Protein 3K8R (pdb70)

Solvent-accessible surface area: 8930 Å² total

Organism: Rhodospirillum rubrum (strain ATCC 11170 / ATH 1.1.1 / DSM 467 / LMG 4362 / NCIMB 8255 / S1) (NCBI:txid269796)

Sequence (164 aa):
EPRAAKARYDRSSARVIVDLENGCTFAFPPRLAQGLEGASDDQLCAVEILGQGYGLHWETLDVDLSLPGLAGIFGTKAWAKRANEPRAAKARYDRSSARVIVDLENGCTFAFPPRLAQGLEGASDDQLCAVEILGQGYGLHWETLDVDLSLPGLAGIFGTKAWA

Foldseek 3Di:
DWFFPDWFQDPVVCWIWTQTPVGDIDIDNLCLAPQCVPPDSVQRGQWDADDVGQWIDRPVSGDIDGNVCVCVHRDDPVVVVPD/DDWFFPDWFQDPVVQWIWTQTPVRDIDIDNQVVAPQCPPPDNVQRGQWDADDVRQWIDRVVSGDIDGNVCVCVNRDDPVVD

Structure (mmCIF, N/CA/C/O backbone):
data_3K8R
#
_entry.id   3K8R
#
_cell.length_a   111.970
_cell.length_b   111.970
_cell.length_c   45.514
_cell.angle_alpha   90.000
_cell.angle_beta   90.000
_cell.angle_gamma   90.000
#
_symmetry.space_group_name_H-M   'I 4'
#
loop_
_entity.id
_entity.type
_entity.pdbx_description
1 polymer 'Uncharacterized protein'
2 non-polymer 1,2-ETHANEDIOL
3 water water
#
loop_
_atom_site.group_PDB
_atom_site.id
_atom_site.type_symbol
_atom_site.label_atom_id
_atom_site.label_alt_id
_atom_site.label_comp_id
_atom_site.label_asym_id
_atom_site.label_entity_id
_atom_site.label_seq_id
_atom_site.pdbx_PDB_ins_code
_atom_site.Cartn_x
_atom_site.Cartn_y
_atom_site.Cartn_z
_atom_site.occupancy
_atom_site.B_iso_or_equiv
_atom_site.auth_seq_id
_atom_site.auth_comp_id
_atom_site.auth_asym_id
_atom_site.auth_atom_id
_atom_site.pdbx_PDB_model_num
ATOM 1 N N . GLU A 1 24 ? -42.386 -42.965 -29.765 1.00 46.03 23 GLU A N 1
ATOM 2 C CA . GLU A 1 24 ? -40.948 -43.262 -29.499 1.00 46.45 23 GLU A CA 1
ATOM 3 C C . GLU A 1 24 ? -40.079 -42.013 -29.770 1.00 45.50 23 GLU A C 1
ATOM 4 O O . GLU A 1 24 ? -40.489 -41.157 -30.554 1.00 45.46 23 GLU A O 1
ATOM 10 N N . PRO A 1 25 ? -38.906 -41.880 -29.091 1.00 44.49 24 PRO A N 1
ATOM 11 C CA . PRO A 1 25 ? -37.957 -40.787 -29.367 1.00 43.45 24 PRO A CA 1
ATOM 12 C C . PRO A 1 25 ? -36.817 -41.267 -30.276 1.00 42.77 24 PRO A C 1
ATOM 13 O O . PRO A 1 25 ? -36.423 -42.436 -30.214 1.00 42.92 24 PRO A O 1
ATOM 17 N N . ARG A 1 26 ? -36.269 -40.367 -31.086 1.00 41.29 25 ARG A N 1
ATOM 18 C CA . ARG A 1 26 ? -35.252 -40.746 -32.055 1.00 40.08 25 ARG A CA 1
ATOM 19 C C . ARG A 1 26 ? -34.202 -39.633 -32.193 1.00 38.70 25 ARG A C 1
ATOM 20 O O . ARG A 1 26 ? -34.547 -38.455 -32.284 1.00 39.37 25 ARG A O 1
ATOM 28 N N . ALA A 1 27 ? -32.923 -40.007 -32.204 1.00 36.54 26 ALA A N 1
ATOM 29 C CA . ALA A 1 27 ? -31.832 -39.026 -32.298 1.00 34.99 26 ALA A CA 1
ATOM 30 C C . ALA A 1 27 ? -31.754 -38.331 -33.653 1.00 33.82 26 ALA A C 1
ATOM 31 O O . ALA A 1 27 ? -31.555 -38.990 -34.666 1.00 34.11 26 ALA A O 1
ATOM 33 N N . ALA A 1 28 ? -31.900 -37.006 -33.655 1.00 32.05 27 ALA A N 1
ATOM 34 C CA . ALA A 1 28 ? -31.769 -36.197 -34.870 1.00 30.71 27 ALA A CA 1
ATOM 35 C C . ALA A 1 28 ? -30.320 -35.682 -35.010 1.00 30.76 27 ALA A C 1
ATOM 36 O O . ALA A 1 28 ? -29.775 -35.615 -36.102 1.00 30.18 27 ALA A O 1
ATOM 38 N N . LYS A 1 29 ? -29.702 -35.322 -33.891 1.00 31.59 28 LYS A N 1
ATOM 39 C CA . LYS A 1 29 ? -28.323 -34.858 -33.862 1.00 30.58 28 LYS A CA 1
ATOM 40 C C . LYS A 1 29 ? -27.675 -35.336 -32.579 1.00 30.52 28 LYS A C 1
ATOM 41 O O . LYS A 1 29 ? -28.354 -35.488 -31.566 1.00 31.67 28 LYS A O 1
ATOM 47 N N . ALA A 1 30 ? -26.360 -35.551 -32.619 1.00 31.25 29 ALA A N 1
ATOM 48 C CA . ALA A 1 30 ? -25.576 -35.992 -31.451 1.00 29.68 29 ALA A CA 1
ATOM 49 C C . ALA A 1 30 ? -24.176 -35.372 -31.456 1.00 29.30 29 ALA A C 1
ATOM 50 O O . ALA A 1 30 ? -23.517 -35.328 -32.487 1.00 28.15 29 ALA A O 1
ATOM 52 N N . ARG A 1 31 ? -23.710 -34.901 -30.306 1.00 29.86 30 ARG A N 1
ATOM 53 C CA . ARG A 1 31 ? -22.370 -34.317 -30.230 1.00 29.32 30 ARG A CA 1
ATOM 54 C C . ARG A 1 31 ? -21.770 -34.411 -28.836 1.00 29.91 30 ARG A C 1
ATOM 55 O O . ARG A 1 31 ? -22.491 -34.526 -27.841 1.00 30.34 30 ARG A O 1
ATOM 63 N N . TYR A 1 32 ? -20.448 -34.371 -28.765 1.00 29.68 31 TYR A N 1
ATOM 64 C CA . TYR A 1 32 ? -19.794 -34.359 -27.478 1.00 30.10 31 TYR A CA 1
ATOM 65 C C . TYR A 1 32 ? -19.503 -32.902 -27.134 1.00 30.81 31 TYR A C 1
ATOM 66 O O . TYR A 1 32 ? -18.988 -32.145 -27.954 1.00 31.30 31 TYR A O 1
ATOM 75 N N . ASP A 1 33 ? -19.882 -32.506 -25.931 1.00 30.11 32 ASP A N 1
ATOM 76 C CA . ASP A 1 33 ? -19.644 -31.171 -25.452 1.00 30.17 32 ASP A CA 1
ATOM 77 C C . ASP A 1 33 ? -18.478 -31.320 -24.474 1.00 31.75 32 ASP A C 1
ATOM 78 O O . ASP A 1 33 ? -18.609 -31.952 -23.426 1.00 32.92 32 ASP A O 1
ATOM 83 N N . ARG A 1 34 ? -17.325 -30.772 -24.833 1.00 32.40 33 ARG A N 1
ATOM 84 C CA . ARG A 1 34 ? -16.151 -30.860 -23.977 1.00 32.51 33 ARG A CA 1
ATOM 85 C C . ARG A 1 34 ? -16.357 -30.113 -22.675 1.00 32.96 33 ARG A C 1
ATOM 86 O O . ARG A 1 34 ? -15.932 -30.584 -21.614 1.00 34.18 33 ARG A O 1
ATOM 94 N N . SER A 1 35 ? -17.003 -28.951 -22.763 1.00 32.75 34 SER A N 1
ATOM 95 C CA . SER A 1 35 ? -17.260 -28.117 -21.595 1.00 33.03 34 SER A CA 1
ATOM 96 C C . SER A 1 35 ? -17.913 -28.901 -20.458 1.00 32.54 34 SER A C 1
ATOM 97 O O . SER A 1 35 ? -17.398 -28.911 -19.340 1.00 32.41 34 SER A O 1
ATOM 100 N N . SER A 1 36 ? -19.030 -29.565 -20.754 1.00 31.36 35 SER A N 1
ATOM 101 C CA . SER A 1 36 ? -19.765 -30.330 -19.748 1.00 30.58 35 SER A CA 1
ATOM 102 C C . SER A 1 36 ? -19.448 -31.832 -19.753 1.00 30.74 35 SER A C 1
ATOM 103 O O . SER A 1 36 ? -20.067 -32.600 -19.010 1.00 30.53 35 SER A O 1
ATOM 106 N N . ALA A 1 37 ? -18.494 -32.251 -20.580 1.00 30.27 36 ALA A N 1
ATOM 107 C CA . ALA A 1 37 ? -18.114 -33.657 -20.672 1.00 30.05 36 ALA A CA 1
ATOM 108 C C . ALA A 1 37 ? -19.303 -34.569 -20.934 1.00 31.12 36 ALA A C 1
ATOM 109 O O . ALA A 1 37 ? -19.295 -35.715 -20.481 1.00 32.61 36 ALA A O 1
ATOM 111 N N . ARG A 1 38 ? -20.316 -34.075 -21.653 1.00 31.24 37 ARG A N 1
ATOM 112 C CA . ARG A 1 38 ? -21.507 -34.882 -21.971 1.00 31.34 37 ARG A CA 1
ATOM 113 C C . ARG A 1 38 ? -21.714 -35.022 -23.473 1.00 31.25 37 ARG A C 1
ATOM 114 O O . ARG A 1 38 ? -21.200 -34.232 -24.274 1.00 30.40 37 ARG A O 1
ATOM 122 N N . VAL A 1 39 ? -22.491 -36.031 -23.848 1.00 30.91 38 VAL A N 1
ATOM 123 C CA . VAL A 1 39 ? -22.896 -36.204 -25.232 1.00 29.71 38 VAL A CA 1
ATOM 124 C C . VAL A 1 39 ? -24.310 -35.641 -25.286 1.00 30.23 38 VAL A C 1
ATOM 125 O O . VAL A 1 39 ? -25.201 -36.193 -24.652 1.00 30.27 38 VAL A O 1
ATOM 129 N N . ILE A 1 40 ? -24.512 -34.522 -25.987 1.00 30.25 39 ILE A N 1
ATOM 130 C CA . ILE A 1 40 ? -25.850 -33.911 -26.104 1.00 29.32 39 ILE A CA 1
ATOM 131 C C . ILE A 1 40 ? -26.579 -34.457 -27.337 1.00 29.82 39 ILE A C 1
ATOM 132 O O . ILE A 1 40 ? -26.052 -34.383 -28.462 1.00 30.64 39 ILE A O 1
ATOM 137 N N . VAL A 1 41 ? -27.782 -34.998 -27.110 1.00 28.96 40 VAL A N 1
ATOM 138 C CA . VAL A 1 41 ? -28.599 -35.606 -28.159 1.00 29.03 40 VAL A CA 1
ATOM 139 C C . VAL A 1 41 ? -29.899 -34.836 -28.373 1.00 29.60 40 VAL A C 1
ATOM 140 O O . VAL A 1 41 ? -30.736 -34.750 -27.47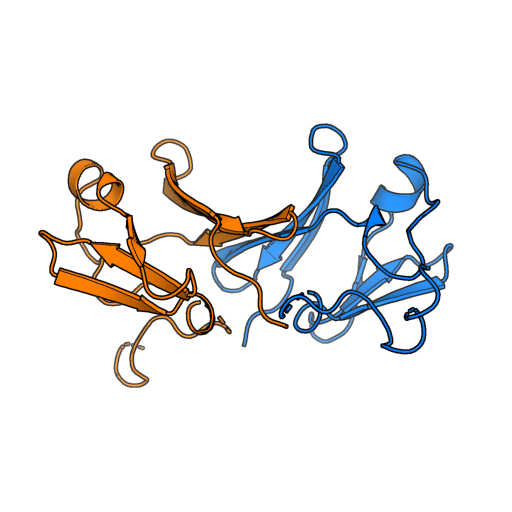1 1.00 28.36 40 VAL A O 1
ATOM 144 N N . ASP A 1 42 ? -30.059 -34.291 -29.575 1.00 29.59 41 ASP A N 1
ATOM 145 C CA . ASP A 1 42 ? -31.262 -33.556 -29.940 1.00 30.18 41 ASP A CA 1
ATOM 146 C C . ASP A 1 42 ? -32.271 -34.539 -30.510 1.00 30.03 41 ASP A C 1
ATOM 147 O O . ASP A 1 42 ? -32.097 -35.055 -31.618 1.00 28.73 41 ASP A O 1
ATOM 152 N N . LEU A 1 43 ? -33.320 -34.808 -29.745 1.00 30.52 42 LEU A N 1
ATOM 153 C CA . LEU A 1 43 ? -34.350 -35.739 -30.183 1.00 31.02 42 LEU A CA 1
ATOM 154 C C . LEU A 1 43 ? -35.234 -35.101 -31.247 1.00 31.51 42 LEU A C 1
ATOM 155 O O . LEU A 1 43 ? -35.523 -33.899 -31.214 1.00 31.47 42 LEU A O 1
ATOM 160 N N . GLU A 1 44 ? -35.679 -35.946 -32.169 1.00 32.26 43 GLU A N 1
ATOM 161 C CA . GLU A 1 44 ? -36.466 -35.534 -33.324 1.00 32.15 43 GLU A CA 1
ATOM 162 C C . GLU A 1 44 ? -37.831 -34.977 -32.934 1.00 30.74 43 GLU A C 1
ATOM 163 O O . GLU A 1 44 ? -38.436 -34.226 -33.694 1.00 31.12 43 GLU A O 1
ATOM 169 N N . ASN A 1 45 ? -38.302 -35.339 -31.745 1.00 29.06 44 ASN A N 1
ATOM 170 C CA . ASN A 1 45 ? -39.559 -34.831 -31.213 1.00 28.11 44 ASN A CA 1
ATOM 171 C C . ASN A 1 45 ? -39.411 -33.478 -30.492 1.00 28.17 44 ASN A C 1
ATOM 172 O O . ASN A 1 45 ? -40.334 -33.046 -29.804 1.00 28.75 44 ASN A O 1
ATOM 177 N N . GLY A 1 46 ? -38.252 -32.831 -30.617 1.00 27.77 45 GLY A N 1
ATOM 178 C CA . GLY A 1 46 ? -38.014 -31.540 -29.977 1.00 27.48 45 GLY A CA 1
ATOM 179 C C . GLY A 1 46 ? -37.312 -31.569 -28.621 1.00 28.17 45 GLY A C 1
ATOM 180 O O . GLY A 1 46 ? -36.826 -30.537 -28.168 1.00 28.69 45 GLY A O 1
ATOM 181 N N . CYS A 1 47 ? -37.249 -32.722 -27.955 1.00 27.85 46 CYS A N 1
ATOM 182 C CA . CYS A 1 47 ? -36.597 -32.799 -26.636 1.00 27.51 46 CYS A CA 1
ATOM 183 C C . CYS A 1 47 ? -35.092 -32.971 -26.760 1.00 28.81 46 CYS A C 1
ATOM 184 O O . CYS A 1 47 ? -34.572 -33.086 -27.883 1.00 29.90 46 CYS A O 1
ATOM 187 N N . THR A 1 48 ? -34.408 -32.978 -25.605 1.00 27.78 47 THR A N 1
ATOM 188 C CA . THR A 1 48 ? -32.949 -33.117 -25.529 1.00 26.77 47 THR A CA 1
ATOM 189 C C . THR A 1 48 ? -32.542 -34.069 -24.414 1.00 28.11 47 THR A C 1
ATOM 190 O O . THR A 1 48 ? -33.063 -33.985 -23.296 1.00 29.19 47 THR A O 1
ATOM 194 N N . PHE A 1 49 ? -31.609 -34.967 -24.717 1.00 28.57 48 PHE A N 1
ATOM 195 C CA . PHE A 1 49 ? -31.088 -35.920 -23.735 1.00 29.06 48 PHE A CA 1
ATOM 196 C C . PHE A 1 49 ? -29.570 -35.803 -23.671 1.00 29.32 48 PHE A C 1
ATOM 197 O O . PHE A 1 49 ? -28.909 -35.782 -24.702 1.00 28.83 48 PHE A O 1
ATOM 205 N N . ALA A 1 50 ? -29.027 -35.701 -22.461 1.00 30.02 49 ALA A N 1
ATOM 206 C CA . ALA A 1 50 ? -27.577 -35.606 -22.275 1.00 30.47 49 ALA A CA 1
ATOM 207 C C . ALA A 1 50 ? -27.138 -36.706 -21.331 1.00 30.74 49 ALA A C 1
ATOM 208 O O . ALA A 1 50 ? -27.772 -36.905 -20.293 1.00 32.28 49 ALA A O 1
ATOM 210 N N . PHE A 1 51 ? -26.076 -37.425 -21.693 1.00 30.76 50 PHE A N 1
ATOM 211 C CA . PHE A 1 51 ? -25.513 -38.467 -20.826 1.00 30.82 50 PHE A CA 1
ATOM 212 C C . PHE A 1 51 ? -23.999 -38.358 -20.819 1.00 32.12 50 PHE A C 1
ATOM 213 O O . PHE A 1 51 ? -23.403 -37.996 -21.840 1.00 34.48 50 PHE A O 1
ATOM 221 N N . PRO A 1 52 ? -23.369 -38.611 -19.662 1.00 31.86 51 PRO A N 1
ATOM 222 C CA . PRO A 1 52 ? -21.910 -38.624 -19.615 1.00 31.98 51 PRO A CA 1
ATOM 223 C C . PRO A 1 52 ? -21.438 -39.942 -20.208 1.00 32.66 51 PRO A C 1
ATOM 224 O O . PRO A 1 52 ? -21.639 -40.983 -19.591 1.00 33.17 51 PRO A O 1
ATOM 228 N N . PRO A 1 53 ? -20.805 -39.898 -21.390 1.00 33.31 52 PRO A N 1
ATOM 229 C CA . PRO A 1 53 ? -20.412 -41.102 -22.120 1.00 33.65 52 PRO A CA 1
ATOM 230 C C . PRO A 1 53 ? -19.410 -42.034 -21.422 1.00 34.31 52 PRO A C 1
ATOM 231 O O . PRO A 1 53 ? -19.406 -43.232 -21.722 1.00 35.45 52 PRO A O 1
ATOM 235 N N . ARG A 1 54 ? -18.580 -41.525 -20.509 1.00 34.28 53 ARG A N 1
ATOM 236 C CA . ARG A 1 54 ? -17.615 -42.399 -19.809 1.00 33.64 53 ARG A CA 1
ATOM 237 C C . ARG A 1 54 ? -18.267 -43.352 -18.814 1.00 32.27 53 ARG A C 1
ATOM 238 O O . ARG A 1 54 ? -17.579 -44.183 -18.240 1.00 33.44 53 ARG A O 1
ATOM 246 N N . LEU A 1 55 ? -19.578 -43.224 -18.606 1.00 30.94 54 LEU A N 1
ATOM 247 C CA . LEU A 1 55 ? -20.336 -44.173 -17.792 1.00 30.83 54 LEU A CA 1
ATOM 248 C C . LEU A 1 55 ? -20.849 -45.328 -18.665 1.00 30.51 54 LEU A C 1
ATOM 249 O O . LEU A 1 55 ? -21.374 -46.310 -18.140 1.00 29.48 54 LEU A O 1
ATOM 254 N N . ALA A 1 56 ? -20.689 -45.201 -19.989 1.00 30.39 55 ALA A N 1
ATOM 255 C CA . ALA A 1 56 ? -21.182 -46.188 -20.956 1.00 29.54 55 ALA A CA 1
ATOM 256 C C . ALA A 1 56 ? -20.140 -47.228 -21.275 1.00 30.04 55 ALA A C 1
ATOM 257 O O . ALA A 1 56 ? -18.949 -46.929 -21.382 1.00 30.17 55 ALA A O 1
ATOM 259 N N . GLN A 1 57 ? -20.612 -48.457 -21.459 1.00 30.58 56 GLN A N 1
ATOM 260 C CA . GLN A 1 57 ? -19.743 -49.578 -21.759 1.00 30.26 56 GLN A CA 1
ATOM 261 C C . GLN A 1 57 ? -19.058 -49.424 -23.107 1.00 30.54 56 GLN A C 1
ATOM 262 O O . GLN A 1 57 ? -19.711 -49.335 -24.166 1.00 30.36 56 GLN A O 1
ATOM 268 N N . GLY A 1 58 ? -17.733 -49.422 -23.052 1.00 30.57 57 GLY A N 1
ATOM 269 C CA . GLY A 1 58 ? -16.906 -49.308 -24.244 1.00 30.54 57 GLY A CA 1
ATOM 270 C C . GLY A 1 58 ? -16.290 -47.941 -24.427 1.00 30.86 57 GLY A C 1
ATOM 271 O O . GLY A 1 58 ? -15.474 -47.777 -25.325 1.00 31.95 57 GLY A O 1
ATOM 272 N N . LEU A 1 59 ? -16.680 -46.967 -23.591 1.00 30.12 58 LEU A N 1
ATOM 273 C CA . LEU A 1 59 ? -16.162 -45.593 -23.678 1.00 29.34 58 LEU A CA 1
ATOM 274 C C . LEU A 1 59 ? -15.485 -45.104 -22.377 1.00 29.91 58 LEU A C 1
ATOM 275 O O . LEU A 1 59 ? -15.067 -43.951 -22.286 1.00 28.95 58 LEU A O 1
ATOM 280 N N . GLU A 1 60 ? -15.322 -45.981 -21.389 1.00 30.56 59 GLU A N 1
ATOM 281 C CA . GLU A 1 60 ? -14.734 -45.572 -20.103 1.00 30.52 59 GLU A CA 1
ATOM 282 C C . GLU A 1 60 ? -13.398 -44.859 -20.217 1.00 29.72 59 GLU A C 1
ATOM 283 O O . GLU A 1 60 ? -13.114 -43.980 -19.415 1.00 29.48 59 GLU A O 1
ATOM 289 N N . GLY A 1 61 ? -12.578 -45.250 -21.192 1.00 29.19 60 GLY A N 1
ATOM 290 C CA . GLY A 1 61 ? -11.245 -44.680 -21.349 1.00 28.61 60 GLY A CA 1
ATOM 291 C C . GLY A 1 61 ? -11.020 -43.818 -22.572 1.00 28.87 60 GLY A C 1
ATOM 292 O O . GLY A 1 61 ? -9.897 -43.409 -22.830 1.00 29.35 60 GLY A O 1
ATOM 293 N N . ALA A 1 62 ? -12.073 -43.515 -23.321 1.00 29.06 61 ALA A N 1
ATOM 294 C CA . ALA A 1 62 ? -11.931 -42.699 -24.531 1.00 28.19 61 ALA A CA 1
ATOM 295 C C . ALA A 1 62 ? -11.560 -41.258 -24.209 1.00 28.27 61 ALA A C 1
ATOM 296 O O . ALA A 1 62 ? -11.925 -40.744 -23.160 1.00 28.94 61 ALA A O 1
ATOM 298 N N . SER A 1 63 ? -10.834 -40.611 -25.116 1.00 27.76 62 SER A N 1
ATOM 299 C CA . SER A 1 63 ? -10.439 -39.224 -24.927 1.00 27.37 62 SER A CA 1
ATOM 300 C C . SER A 1 63 ? -11.513 -38.300 -25.473 1.00 27.49 62 SER A C 1
ATOM 301 O O . SER A 1 63 ? -12.361 -38.720 -26.244 1.00 27.65 62 SER A O 1
ATOM 304 N N . ASP A 1 64 ? -11.473 -37.034 -25.077 1.00 28.70 63 ASP A N 1
ATOM 305 C CA . ASP A 1 64 ? -12.414 -36.049 -25.606 1.00 28.26 63 ASP A CA 1
ATOM 306 C C . ASP A 1 64 ? -12.411 -36.154 -27.120 1.00 28.65 63 ASP A C 1
ATOM 307 O O . ASP A 1 64 ? -13.464 -36.357 -27.713 1.00 30.31 63 ASP A O 1
ATOM 312 N N . ASP A 1 65 ? -11.229 -36.061 -27.734 1.00 27.98 64 ASP A N 1
ATOM 313 C CA .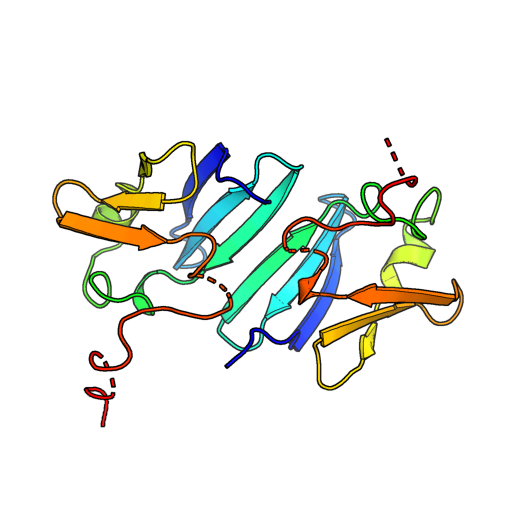 ASP A 1 65 ? -11.100 -36.193 -29.188 1.00 26.71 64 ASP A CA 1
ATOM 314 C C . ASP A 1 65 ? -11.874 -37.397 -29.711 1.00 27.21 64 ASP A C 1
ATOM 315 O O . ASP A 1 65 ? -12.690 -37.268 -30.620 1.00 27.94 64 ASP A O 1
ATOM 320 N N . GLN A 1 66 ? -11.635 -38.561 -29.126 1.00 26.45 65 GLN A N 1
ATOM 321 C CA . GLN A 1 66 ? -12.326 -39.768 -29.569 1.00 26.93 65 GLN A CA 1
ATOM 322 C C . GLN A 1 66 ? -13.832 -39.714 -29.379 1.00 27.45 65 GLN A C 1
ATOM 323 O O . GLN A 1 66 ? -14.569 -40.282 -30.170 1.00 28.12 65 GLN A O 1
ATOM 329 N N . LEU A 1 67 ? -14.291 -39.035 -28.335 1.00 28.14 66 LEU A N 1
ATOM 330 C CA . LEU A 1 67 ? -15.726 -38.960 -28.051 1.00 28.46 66 LEU A CA 1
ATOM 331 C C . LEU A 1 67 ? -16.496 -38.152 -29.095 1.00 28.63 66 LEU A C 1
ATOM 332 O O . LEU A 1 67 ? -17.647 -38.460 -29.383 1.00 28.81 66 LEU A O 1
ATOM 337 N N . CYS A 1 68 ? -15.848 -37.154 -29.685 1.00 28.75 67 CYS A N 1
ATOM 338 C CA . CYS A 1 68 ? -16.460 -36.328 -30.729 1.00 29.61 67 CYS A CA 1
ATOM 339 C C . CYS A 1 68 ? -16.856 -37.065 -31.990 1.00 28.49 67 CYS A C 1
ATOM 340 O O . CYS A 1 68 ? -17.642 -36.551 -32.767 1.00 29.37 67 CYS A O 1
ATOM 343 N N . ALA A 1 69 ? -16.320 -38.258 -32.199 1.00 28.24 68 ALA A N 1
ATOM 344 C CA . ALA A 1 69 ? -16.633 -39.033 -33.395 1.00 28.97 68 ALA A CA 1
ATOM 345 C C . ALA A 1 69 ? -18.055 -39.599 -33.409 1.00 28.91 68 ALA A C 1
ATOM 346 O O . ALA A 1 69 ? -18.423 -40.283 -34.366 1.00 29.38 68 ALA A O 1
ATOM 348 N N . VAL A 1 70 ? -18.852 -39.313 -32.378 1.00 28.51 69 VAL A N 1
ATOM 349 C CA . VAL A 1 70 ? -20.191 -39.873 -32.282 1.00 27.84 69 VAL A CA 1
ATOM 350 C C . VAL A 1 70 ? -20.981 -39.628 -33.548 1.00 28.41 69 VAL A C 1
ATOM 351 O O . VAL A 1 70 ? -20.900 -38.552 -34.131 1.00 27.81 69 VAL A O 1
ATOM 355 N N . GLU A 1 71 ? -21.705 -40.669 -33.963 1.00 29.77 70 GLU A N 1
ATOM 356 C CA . GLU A 1 71 ? -22.557 -40.692 -35.161 1.00 29.82 70 GLU A CA 1
ATOM 357 C C . GLU A 1 71 ? -23.900 -41.339 -34.830 1.00 30.32 70 GLU A C 1
ATOM 358 O O . GLU A 1 71 ? -23.991 -42.152 -33.913 1.00 30.05 70 GLU A O 1
ATOM 364 N N . ILE A 1 72 ? -24.931 -40.993 -35.595 1.00 31.16 71 ILE A N 1
ATOM 365 C CA . ILE A 1 72 ? -26.262 -41.571 -35.410 1.00 31.46 71 ILE A CA 1
ATOM 366 C C . ILE A 1 72 ? -26.462 -42.669 -36.454 1.00 32.97 71 ILE A C 1
ATOM 367 O O . ILE A 1 72 ? -26.250 -42.449 -37.644 1.00 32.16 71 ILE A O 1
ATOM 372 N N . LEU A 1 73 ? -26.829 -43.860 -35.993 1.00 35.28 72 LEU A N 1
ATOM 373 C CA . LEU A 1 73 ? -27.132 -44.982 -36.888 1.00 37.36 72 LEU A CA 1
ATOM 374 C C . LEU A 1 73 ? -28.437 -45.638 -36.424 1.00 38.27 72 LEU A C 1
ATOM 375 O O . LEU A 1 73 ? -28.895 -45.405 -35.314 1.00 39.89 72 LEU A O 1
ATOM 380 N N . GLY A 1 74 ? -29.037 -46.452 -37.280 1.00 39.10 73 GLY A N 1
ATOM 381 C CA . GLY A 1 74 ? -30.358 -47.031 -37.006 1.00 39.76 73 GLY A CA 1
ATOM 382 C C . GLY A 1 74 ? -31.300 -45.975 -37.552 1.00 40.72 73 GLY A C 1
ATOM 383 O O . GLY A 1 74 ? -30.830 -44.884 -37.916 1.00 41.97 73 GLY A O 1
ATOM 384 N N . GLN A 1 75 ? -32.602 -46.260 -37.663 1.00 40.16 74 GLN A N 1
ATOM 385 C CA . GLN A 1 75 ? -33.528 -45.209 -38.109 1.00 38.95 74 GLN A CA 1
ATOM 386 C C . GLN A 1 75 ? -33.053 -43.959 -37.335 1.00 37.54 74 GLN A C 1
ATOM 387 O O . GLN A 1 75 ? -32.958 -42.864 -37.889 1.00 38.18 74 GLN A O 1
ATOM 389 N N . GLY A 1 76 ? -32.712 -44.160 -36.062 1.00 35.46 75 GLY A N 1
ATOM 390 C CA . GLY A 1 76 ? -32.077 -43.131 -35.236 1.00 33.50 75 GLY A CA 1
ATOM 391 C C . GLY A 1 76 ? -32.054 -43.500 -33.763 1.00 33.09 75 GLY A C 1
ATOM 392 O O . GLY A 1 76 ? -32.059 -42.621 -32.910 1.00 32.52 75 GLY A O 1
ATOM 393 N N . TYR A 1 77 ? -32.012 -44.799 -33.459 1.00 33.08 76 TYR A N 1
ATOM 394 C CA . TYR A 1 77 ? -32.049 -45.284 -32.078 1.00 32.63 76 TYR A CA 1
ATOM 395 C C . TYR A 1 77 ? -30.678 -45.708 -31.548 1.00 32.96 76 TYR A C 1
ATOM 396 O O . TYR A 1 77 ? -30.565 -46.167 -30.406 1.00 33.76 76 TYR A O 1
ATOM 405 N N . GLY A 1 78 ? -29.638 -45.547 -32.363 1.00 32.34 77 GLY A N 1
ATOM 406 C CA . GLY A 1 78 ? -28.289 -45.933 -31.972 1.00 31.40 77 GLY A CA 1
ATOM 407 C C . GLY A 1 78 ? -27.210 -44.884 -32.202 1.00 31.45 77 GLY A C 1
ATOM 408 O O . GLY A 1 78 ? -27.170 -44.213 -33.246 1.00 30.53 77 GLY A O 1
ATOM 409 N N . LEU A 1 79 ? -26.336 -44.757 -31.205 1.00 31.12 78 LEU A N 1
ATOM 410 C CA . LEU A 1 79 ? -25.185 -43.877 -31.262 1.00 31.70 78 LEU A CA 1
ATOM 411 C C . LEU A 1 79 ? -23.983 -44.771 -31.568 1.00 32.88 78 LEU A C 1
ATOM 412 O O . LEU A 1 79 ? -23.786 -45.806 -30.917 1.00 34.03 78 LEU A O 1
ATOM 417 N N . HIS A 1 80 ? -23.191 -44.370 -32.562 1.00 32.47 79 HIS A N 1
ATOM 418 C CA . HIS A 1 80 ? -22.082 -45.172 -33.062 1.00 31.59 79 HIS A CA 1
ATOM 419 C C . HIS A 1 80 ? -20.761 -44.411 -33.046 1.00 31.55 79 HIS A C 1
ATOM 420 O O . HIS A 1 80 ? -20.722 -43.2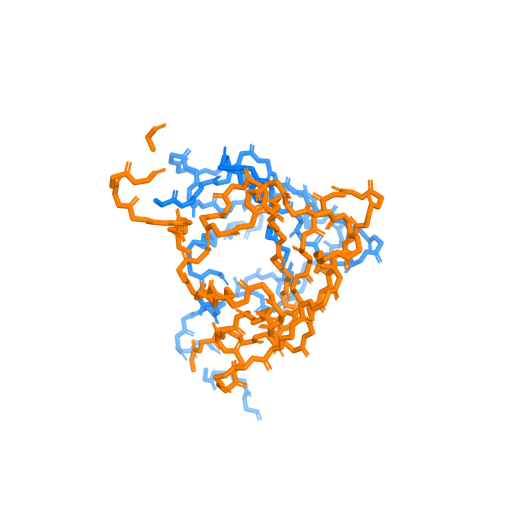05 -33.295 1.00 31.67 79 HIS A O 1
ATOM 427 N N . TRP A 1 81 ? -19.692 -45.138 -32.712 1.00 31.49 80 TRP A N 1
ATOM 428 C CA . TRP A 1 81 ? -18.308 -44.653 -32.780 1.00 30.72 80 TRP A CA 1
ATOM 429 C C . TRP A 1 81 ? -17.559 -45.672 -33.645 1.00 29.82 80 TRP A C 1
ATOM 430 O O . TRP A 1 81 ? -17.323 -46.803 -33.222 1.00 29.36 80 TRP A O 1
ATOM 441 N N . GLU A 1 82 ? -17.216 -45.258 -34.864 1.00 29.13 81 GLU A N 1
ATOM 442 C CA . GLU A 1 82 ? -16.590 -46.117 -35.865 1.00 27.49 81 GLU A CA 1
ATOM 443 C C . GLU A 1 82 ? -15.259 -46.712 -35.410 1.00 26.42 81 GLU A C 1
ATOM 444 O O . GLU A 1 82 ? -15.172 -47.916 -35.164 1.00 25.11 81 GLU A O 1
ATOM 450 N N . THR A 1 83 ? -14.239 -45.863 -35.285 1.00 25.95 82 THR A N 1
ATOM 451 C CA . THR A 1 83 ? -12.899 -46.306 -34.918 1.00 25.32 82 THR A CA 1
ATOM 452 C C . THR A 1 83 ? -12.897 -47.105 -33.617 1.00 26.31 82 THR A C 1
ATOM 453 O O . THR A 1 83 ? -12.285 -48.162 -33.550 1.00 26.88 82 THR A O 1
ATOM 457 N N . LEU A 1 84 ? -13.592 -46.620 -32.594 1.00 26.71 83 LEU A N 1
ATOM 458 C CA . LEU A 1 84 ? -13.625 -47.325 -31.315 1.00 26.57 83 LEU A CA 1
ATOM 459 C C . LEU A 1 84 ? -14.475 -48.580 -31.364 1.00 27.58 83 LEU A C 1
ATOM 460 O O . LEU A 1 84 ? -14.393 -49.426 -30.464 1.00 28.35 83 LEU A O 1
ATOM 465 N N . ASP A 1 85 ? -15.309 -48.696 -32.392 1.00 28.24 84 ASP A N 1
ATOM 466 C CA . ASP A 1 85 ? -16.195 -49.856 -32.544 1.00 28.63 84 ASP A CA 1
ATOM 467 C C . ASP A 1 85 ? -17.124 -50.012 -31.321 1.00 28.46 84 ASP A C 1
ATOM 468 O O . ASP A 1 85 ? -17.155 -51.056 -30.666 1.00 28.80 84 ASP A O 1
ATOM 473 N N . VAL A 1 86 ? -17.860 -48.950 -31.012 1.00 27.99 85 VAL A N 1
ATOM 474 C CA . VAL A 1 86 ? -18.814 -48.963 -29.911 1.00 27.26 85 VAL A CA 1
ATOM 475 C C . VAL A 1 86 ? -20.191 -48.561 -30.428 1.00 27.93 85 VAL A C 1
ATOM 476 O O . VAL A 1 86 ? -20.312 -47.640 -31.235 1.00 28.73 85 VAL A O 1
ATOM 480 N N . ASP A 1 87 ? -21.213 -49.292 -29.984 1.00 28.59 86 ASP A N 1
ATOM 481 C CA . ASP A 1 87 ? -22.610 -49.036 -30.342 1.00 29.02 86 ASP A CA 1
ATOM 482 C C . ASP A 1 87 ? -23.480 -49.010 -29.090 1.00 29.13 86 ASP A C 1
ATOM 483 O O . ASP A 1 87 ? -23.528 -49.974 -28.336 1.00 30.71 86 ASP A O 1
ATOM 488 N N . LEU A 1 88 ? -24.142 -47.888 -28.858 1.00 28.98 87 LEU A N 1
ATOM 489 C CA . LEU A 1 88 ? -24.977 -47.741 -27.683 1.00 29.50 87 LEU A CA 1
ATOM 490 C C . LEU A 1 88 ? -26.400 -47.557 -28.162 1.00 30.25 87 LEU A C 1
ATOM 491 O O . LEU A 1 88 ? -26.626 -47.060 -29.268 1.00 31.40 87 LEU A O 1
ATOM 496 N N . SER A 1 89 ? -27.353 -47.966 -27.326 1.00 29.99 88 SER A N 1
ATOM 497 C CA . SER A 1 89 ? -28.778 -47.832 -27.618 1.00 28.92 88 SER A CA 1
ATOM 498 C C . SER A 1 89 ? -29.281 -46.559 -26.987 1.00 29.21 88 SER A C 1
ATOM 499 O O . SER A 1 89 ? -29.029 -46.342 -25.818 1.00 30.92 88 SER A O 1
ATOM 502 N N . LEU A 1 90 ? -29.975 -45.710 -27.738 1.00 30.17 89 LEU A N 1
ATOM 503 C CA . LEU A 1 90 ? -30.523 -44.461 -27.164 1.00 30.57 89 LEU A CA 1
ATOM 504 C C . LEU A 1 90 ? -31.626 -44.784 -26.150 1.00 31.09 89 LEU A C 1
ATOM 505 O O . LEU A 1 90 ? -31.600 -44.285 -25.015 1.00 31.92 89 LEU A O 1
ATOM 510 N N . PRO A 1 91 ? -32.593 -45.635 -26.544 1.00 30.79 90 PRO A N 1
ATOM 511 C CA . PRO A 1 91 ? -33.628 -45.972 -25.569 1.00 30.38 90 PRO A CA 1
ATOM 512 C C . PRO A 1 91 ? -33.040 -46.587 -24.305 1.00 30.70 90 PRO A C 1
ATOM 513 O O . PRO A 1 91 ? -33.518 -46.288 -23.207 1.00 32.16 90 PRO A O 1
ATOM 517 N N . GLY A 1 92 ? -32.019 -47.430 -24.466 1.00 29.72 91 GLY A N 1
ATOM 518 C CA . GLY A 1 92 ? -31.344 -48.061 -23.334 1.00 29.30 91 GLY A CA 1
ATOM 519 C C . GLY A 1 92 ? -30.742 -47.006 -22.427 1.00 29.22 91 GLY A C 1
ATOM 520 O O . GLY A 1 92 ? -30.961 -47.014 -21.217 1.00 29.75 91 GLY A O 1
ATOM 521 N N . LEU A 1 93 ? -30.004 -46.076 -23.024 1.00 28.49 92 LEU A N 1
ATOM 522 C CA . LEU A 1 93 ? -29.375 -44.990 -22.278 1.00 28.24 92 LEU A CA 1
ATOM 523 C C . LEU A 1 93 ? -30.430 -44.145 -21.566 1.00 29.07 92 LEU A C 1
ATOM 524 O O . LEU A 1 93 ? -30.239 -43.730 -20.431 1.00 28.78 92 LEU A O 1
ATOM 537 N N . ALA A 1 95 ? -33.259 -45.207 -20.549 1.00 28.23 94 ALA A N 1
ATOM 538 C CA . ALA A 1 95 ? -33.853 -46.059 -19.520 1.00 27.73 94 ALA A CA 1
ATOM 539 C C . ALA A 1 95 ? -32.919 -46.185 -18.320 1.00 28.93 94 ALA A C 1
ATOM 540 O O . ALA A 1 95 ? -33.294 -46.761 -17.294 1.00 29.94 94 ALA A O 1
ATOM 542 N N . GLY A 1 96 ? -31.702 -45.662 -18.448 1.00 28.96 95 GLY A N 1
ATOM 543 C CA . GLY A 1 96 ? -30.708 -45.768 -17.392 1.00 29.31 95 GLY A CA 1
ATOM 544 C C . GLY A 1 96 ? -29.825 -46.997 -17.547 1.00 29.65 95 GLY A C 1
ATOM 545 O O . GLY A 1 96 ? -29.097 -47.355 -16.630 1.00 30.30 95 GLY A O 1
ATOM 546 N N . ILE A 1 97 ? -29.875 -47.640 -18.709 1.00 29.92 96 ILE A N 1
ATOM 547 C CA . ILE A 1 97 ? -29.057 -48.816 -18.976 1.00 30.69 96 ILE A CA 1
ATOM 548 C C . ILE A 1 97 ? -27.793 -48.414 -19.735 1.00 31.74 96 ILE A C 1
ATOM 549 O O . ILE A 1 97 ? -27.866 -47.957 -20.882 1.00 32.06 96 ILE A O 1
ATOM 554 N N . PHE A 1 98 ? -26.639 -48.597 -19.097 1.00 32.36 97 PHE A N 1
ATOM 555 C CA . PHE A 1 98 ? -25.354 -48.232 -19.696 1.00 32.87 97 PHE A CA 1
ATOM 556 C C . PHE A 1 98 ? -24.510 -49.409 -20.195 1.00 32.79 97 PHE A C 1
ATOM 557 O O . PHE A 1 98 ? -23.426 -49.212 -20.743 1.00 32.34 97 PHE A O 1
ATOM 565 N N . GLY A 1 99 ? -24.972 -50.631 -19.994 1.00 33.77 98 GLY A N 1
ATOM 566 C CA . GLY A 1 99 ? -24.206 -51.772 -20.465 1.00 33.89 98 GLY A CA 1
ATOM 567 C C . GLY A 1 99 ? -24.834 -53.082 -20.079 1.00 33.95 98 GLY A C 1
ATOM 568 O O . GLY A 1 99 ? -25.910 -53.097 -19.487 1.00 34.71 98 GLY A O 1
ATOM 569 N N . THR A 1 100 ? -24.150 -54.173 -20.422 1.00 33.64 99 THR A N 1
ATOM 570 C CA . THR A 1 100 ? -24.601 -55.515 -20.098 1.00 32.77 99 THR A CA 1
ATOM 571 C C . THR A 1 100 ? -24.540 -55.679 -18.588 1.00 33.08 99 THR A C 1
ATOM 572 O O . THR A 1 100 ? -23.717 -55.055 -17.928 1.00 33.50 99 THR A O 1
ATOM 576 N N . LYS A 1 101 ? -25.432 -56.486 -18.031 1.00 33.69 100 LYS A N 1
ATOM 577 C CA . LYS A 1 101 ? -25.415 -56.722 -16.599 1.00 33.76 100 LYS A CA 1
ATOM 578 C C . LYS A 1 101 ? -24.108 -57.393 -16.195 1.00 34.60 100 LYS A C 1
ATOM 579 O O . LYS A 1 101 ? -23.610 -57.168 -15.094 1.00 34.80 100 LYS A O 1
ATOM 585 N N . ALA A 1 102 ? -23.550 -58.195 -17.098 1.00 35.02 101 ALA A N 1
ATOM 586 C CA . ALA A 1 102 ? -22.269 -58.843 -16.864 1.00 35.91 101 ALA A CA 1
ATOM 587 C C . ALA A 1 102 ? -21.186 -57.795 -16.635 1.00 36.77 101 ALA A C 1
ATOM 588 O O . ALA A 1 102 ? -20.340 -57.948 -15.756 1.00 37.62 101 ALA A O 1
ATOM 590 N N . TRP A 1 103 ? -21.229 -56.734 -17.433 1.00 37.03 102 TRP A N 1
ATOM 591 C CA . TRP A 1 103 ? -20.266 -55.634 -17.356 1.00 37.74 102 TRP A CA 1
ATOM 592 C C . TRP A 1 103 ? -20.452 -54.812 -16.082 1.00 38.50 102 TRP A C 1
ATOM 593 O O . TRP A 1 103 ? -19.484 -54.537 -15.368 1.00 38.44 102 TRP A O 1
ATOM 612 N N . ALA A 1 105 ? -21.741 -55.762 -13.344 1.00 39.92 104 ALA A N 1
ATOM 613 C CA . ALA A 1 105 ? -21.285 -56.624 -12.257 1.00 39.81 104 ALA A CA 1
ATOM 614 C C . ALA A 1 105 ? -19.751 -56.655 -12.135 1.00 40.32 104 ALA A C 1
ATOM 615 O O . ALA A 1 105 ? -19.231 -56.800 -11.027 1.00 39.76 104 ALA A O 1
ATOM 617 N N . LYS A 1 106 ? -19.030 -56.517 -13.254 1.00 41.20 105 LYS A N 1
ATOM 618 C CA . LYS A 1 106 ? -17.557 -56.507 -13.238 1.00 41.82 105 LYS A CA 1
ATOM 619 C C . LYS A 1 106 ? -17.056 -55.111 -12.863 1.00 43.83 105 LYS A C 1
ATOM 620 O O . LYS A 1 106 ? -16.275 -54.505 -13.592 1.00 44.08 105 LYS A O 1
ATOM 622 N N . ARG A 1 107 ? -17.529 -54.613 -11.718 1.00 46.11 106 ARG A N 1
ATOM 623 C CA . ARG A 1 107 ? -17.166 -53.299 -11.171 1.00 47.39 106 ARG A CA 1
ATOM 624 C C . ARG A 1 107 ? -17.163 -53.326 -9.631 1.00 49.06 106 ARG A C 1
ATOM 625 O O . ARG A 1 107 ? -17.737 -52.441 -8.987 1.00 50.11 106 ARG A O 1
ATOM 633 N N . ALA A 1 108 ? -16.505 -54.342 -9.057 1.00 49.79 107 ALA A N 1
ATOM 634 C CA . ALA A 1 108 ? -16.422 -54.533 -7.596 1.00 49.52 107 ALA A CA 1
ATOM 635 C C . ALA A 1 108 ? -15.442 -53.543 -6.956 1.00 49.35 107 ALA A C 1
ATOM 636 O O . ALA A 1 108 ? -14.795 -53.849 -5.951 1.00 49.23 107 ALA A O 1
ATOM 638 N N . ASN B 1 23 ? -33.617 -49.342 -10.907 1.00 44.75 22 ASN B N 1
ATOM 639 C CA . ASN B 1 23 ? -33.171 -49.582 -12.311 1.00 45.43 22 ASN B CA 1
ATOM 640 C C . ASN B 1 23 ? -33.614 -48.479 -13.257 1.00 46.34 22 ASN B C 1
ATOM 641 O O . ASN B 1 23 ? -33.415 -48.582 -14.465 1.00 47.25 22 ASN B O 1
ATOM 646 N N . GLU B 1 24 ? -34.183 -47.412 -12.704 1.00 46.69 23 GLU B N 1
ATOM 647 C CA . GLU B 1 24 ? -34.807 -46.359 -13.500 1.00 46.94 23 GLU B CA 1
ATOM 648 C C . GLU B 1 24 ? -34.163 -44.980 -13.292 1.00 46.37 23 GLU B C 1
ATOM 649 O O . GLU B 1 24 ? -33.640 -44.702 -12.209 1.00 47.52 23 GLU B O 1
ATOM 655 N N . PRO B 1 25 ? -34.191 -44.112 -14.324 1.00 44.60 24 PRO B N 1
ATOM 656 C CA . PRO B 1 25 ? -33.695 -42.755 -14.117 1.00 43.43 24 PRO B CA 1
ATOM 657 C C . PRO B 1 25 ? -34.701 -42.015 -13.250 1.00 42.80 24 PRO B C 1
ATOM 658 O O . PRO B 1 25 ? -35.909 -42.202 -13.414 1.00 42.43 24 PRO B O 1
ATOM 662 N N . ARG B 1 26 ? -34.217 -41.166 -12.356 1.00 41.43 25 ARG B N 1
ATOM 663 C CA . ARG B 1 26 ? -35.094 -40.512 -11.410 1.00 40.29 25 ARG B CA 1
ATOM 664 C C . ARG B 1 26 ? -34.699 -39.040 -11.243 1.00 38.88 25 ARG B C 1
ATOM 665 O O . ARG B 1 26 ? -33.534 -38.729 -11.019 1.00 40.11 25 ARG B O 1
ATOM 673 N N . ALA B 1 27 ? -35.665 -38.135 -11.353 1.00 36.08 26 ALA B N 1
ATOM 674 C CA . ALA B 1 27 ? -35.366 -36.704 -11.285 1.00 34.76 26 ALA B CA 1
ATOM 675 C C . ALA B 1 27 ? -34.772 -36.251 -9.957 1.00 33.13 26 ALA B C 1
ATOM 676 O O . ALA B 1 27 ? -35.384 -36.426 -8.914 1.00 33.42 26 ALA B O 1
ATOM 678 N N . ALA B 1 28 ? -33.578 -35.667 -10.007 1.00 31.71 27 ALA B N 1
ATOM 679 C CA . ALA B 1 28 ? -32.937 -35.099 -8.817 1.00 29.96 27 ALA B CA 1
ATOM 680 C C . ALA B 1 28 ? -33.299 -33.618 -8.707 1.00 29.92 27 ALA B C 1
ATOM 681 O O . ALA B 1 28 ? -33.482 -33.094 -7.624 1.00 29.09 27 ALA B O 1
ATOM 683 N N . LYS B 1 29 ? -33.398 -32.936 -9.841 1.00 31.04 28 LYS B N 1
ATOM 684 C CA . LYS B 1 29 ? -33.732 -31.519 -9.866 1.00 30.43 28 LYS B CA 1
ATOM 685 C C . LYS B 1 29 ? -34.514 -31.235 -11.112 1.00 30.33 28 LYS B C 1
ATOM 686 O O . LYS B 1 29 ? -34.350 -31.919 -12.120 1.00 31.79 28 LYS B O 1
ATOM 692 N N . ALA B 1 30 ? -35.344 -30.200 -11.051 1.00 30.84 29 ALA B N 1
ATOM 693 C CA . ALA B 1 30 ? -36.155 -29.787 -12.189 1.00 29.65 29 ALA B CA 1
ATOM 694 C C . ALA B 1 30 ? -36.311 -28.292 -12.159 1.00 28.98 29 ALA B C 1
ATOM 695 O O . ALA B 1 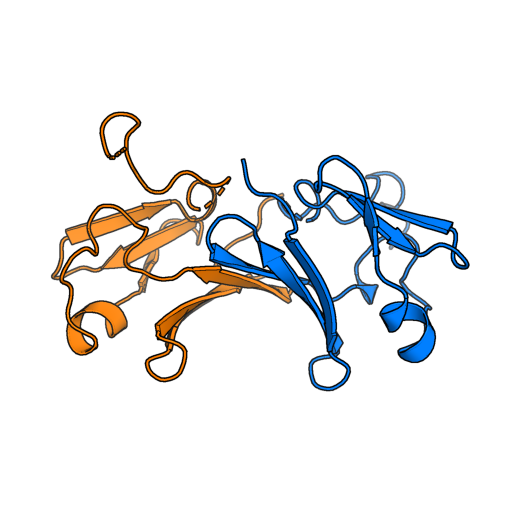30 ? -36.535 -27.740 -11.102 1.00 28.80 29 ALA B O 1
ATOM 697 N N . ARG B 1 31 ? -36.199 -27.639 -13.312 1.00 29.26 30 ARG B N 1
ATOM 698 C CA . ARG B 1 31 ? -36.416 -26.195 -13.401 1.00 29.29 30 ARG B CA 1
ATOM 699 C C . ARG B 1 31 ? -36.940 -25.777 -14.780 1.00 30.28 30 ARG B C 1
ATOM 700 O O . ARG B 1 31 ? -36.920 -26.569 -15.729 1.00 29.92 30 ARG B O 1
ATOM 708 N N . TYR B 1 32 ? -37.434 -24.543 -14.884 1.00 30.45 31 TYR B N 1
ATOM 709 C CA . TYR B 1 32 ? -37.807 -24.006 -16.188 1.00 30.49 31 TYR B CA 1
ATOM 710 C C . TYR B 1 32 ? -36.759 -22.948 -16.555 1.00 31.40 31 TYR B C 1
ATOM 711 O O . TYR B 1 32 ? -36.565 -21.984 -15.821 1.00 31.65 31 TYR B O 1
ATOM 720 N N . ASP B 1 33 ? -36.067 -23.158 -17.677 1.00 31.15 32 ASP B N 1
ATOM 721 C CA . ASP B 1 33 ? -35.059 -22.232 -18.145 1.00 30.73 32 ASP B CA 1
ATOM 722 C C . ASP B 1 33 ? -35.726 -21.266 -19.106 1.00 31.84 32 ASP B C 1
ATOM 723 O O . ASP B 1 33 ? -36.114 -21.648 -20.206 1.00 33.43 32 ASP B O 1
ATOM 728 N N . ARG B 1 34 ? -35.870 -20.015 -18.694 1.00 32.09 33 ARG B N 1
ATOM 729 C CA . ARG B 1 34 ? -36.528 -19.023 -19.537 1.00 32.01 33 ARG B CA 1
ATOM 730 C C . ARG B 1 34 ? -35.728 -18.742 -20.785 1.00 31.89 33 ARG B C 1
ATOM 731 O O . ARG B 1 34 ? -36.288 -18.562 -21.852 1.00 32.49 33 ARG B O 1
ATOM 739 N N . SER B 1 35 ? -34.415 -18.682 -20.635 1.00 32.39 34 SER B N 1
ATOM 740 C CA . SER B 1 35 ? -33.531 -18.417 -21.752 1.00 32.91 34 SER B CA 1
ATOM 741 C C . SER B 1 35 ? -33.793 -19.376 -22.917 1.00 32.30 34 SER B C 1
ATOM 742 O O . SER B 1 35 ? -34.088 -18.938 -24.025 1.00 31.33 34 SER B O 1
ATOM 745 N N . SER B 1 36 ? -33.699 -20.680 -22.657 1.00 31.47 35 SER B N 1
ATOM 746 C CA . SER B 1 36 ? -33.897 -21.696 -23.698 1.00 30.29 35 SER B CA 1
ATOM 747 C C . SER B 1 36 ? -35.339 -22.177 -23.817 1.00 30.27 35 SER B C 1
ATOM 748 O O . SER B 1 36 ? -35.621 -23.046 -24.638 1.00 30.38 35 SER B O 1
ATOM 751 N N . ALA B 1 37 ? -36.240 -21.626 -23.002 1.00 30.09 36 ALA B N 1
ATOM 752 C CA . ALA B 1 37 ? -37.659 -22.002 -23.008 1.00 30.10 36 ALA B CA 1
ATOM 753 C C . ALA B 1 37 ? -37.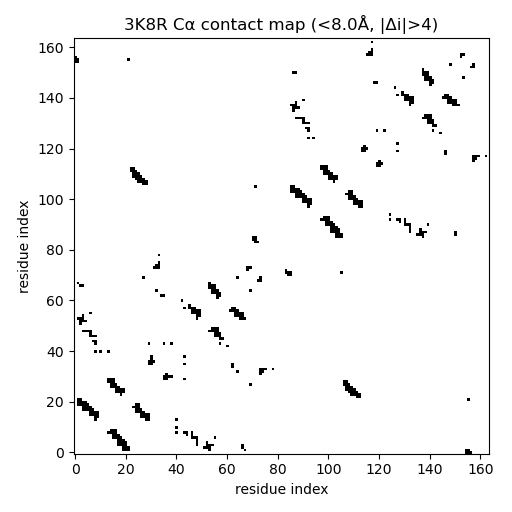839 -23.519 -22.907 1.00 31.00 36 ALA B C 1
ATOM 754 O O . ALA B 1 37 ? -38.577 -24.128 -23.692 1.00 31.17 36 ALA B O 1
ATOM 756 N N . ARG B 1 38 ? -37.146 -24.111 -21.932 1.00 30.77 37 ARG B N 1
ATOM 757 C CA . ARG B 1 38 ? -37.190 -25.545 -21.691 1.00 30.55 37 ARG B CA 1
ATOM 758 C C . ARG B 1 38 ? -37.291 -25.861 -20.210 1.00 30.57 37 ARG B C 1
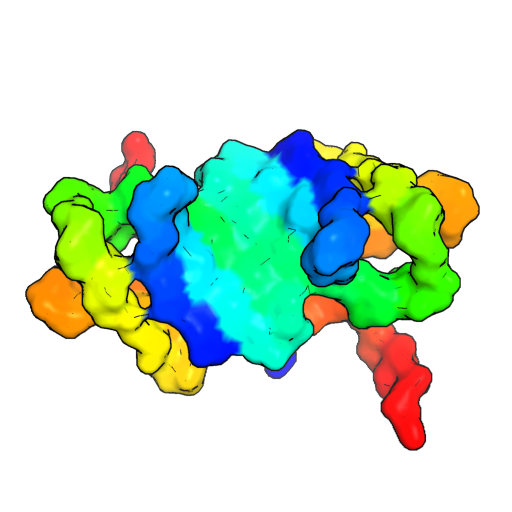ATOM 759 O O . ARG B 1 38 ? -36.817 -25.100 -19.363 1.00 29.30 37 ARG B O 1
ATOM 767 N N . VAL B 1 39 ? -37.903 -27.007 -19.921 1.00 30.63 38 VAL B N 1
ATOM 768 C CA . VAL B 1 39 ? -37.941 -27.563 -18.581 1.00 29.61 38 VAL B CA 1
ATOM 769 C C . VAL B 1 39 ? -36.739 -28.512 -18.589 1.00 29.38 38 VAL B C 1
ATOM 770 O O . VAL B 1 39 ? -36.693 -29.441 -19.391 1.00 28.22 38 VAL B O 1
ATOM 774 N N . ILE B 1 40 ? -35.746 -28.244 -17.747 1.00 29.51 39 ILE B N 1
ATOM 775 C CA . ILE B 1 40 ? -34.537 -29.059 -17.694 1.00 29.05 39 ILE B CA 1
ATOM 776 C C . ILE B 1 40 ? -34.598 -29.925 -16.446 1.00 29.90 39 ILE B C 1
ATOM 777 O O . ILE B 1 40 ? -34.734 -29.402 -15.338 1.00 31.50 39 ILE B O 1
ATOM 782 N N . VAL B 1 41 ? -34.534 -31.244 -16.637 1.00 29.67 40 VAL B N 1
ATOM 783 C CA . VAL B 1 41 ? -34.556 -32.200 -15.540 1.00 29.90 40 VAL B CA 1
ATOM 784 C C . VAL B 1 41 ? -33.196 -32.860 -15.416 1.00 30.76 40 VAL B C 1
ATOM 785 O O . VAL B 1 41 ? -32.720 -33.479 -16.372 1.00 30.92 40 VAL B O 1
ATOM 789 N N . ASP B 1 42 ? -32.587 -32.726 -14.239 1.00 29.93 41 ASP B N 1
ATOM 790 C CA . ASP B 1 42 ? -31.289 -33.312 -13.962 1.00 29.94 41 ASP B CA 1
ATOM 791 C C . ASP B 1 42 ? -31.533 -34.643 -13.274 1.00 30.94 41 ASP B C 1
ATOM 792 O O . ASP B 1 42 ? -31.967 -34.690 -12.114 1.00 30.61 41 ASP B O 1
ATOM 797 N N . LEU B 1 43 ? -31.262 -35.730 -13.989 1.00 31.37 42 LEU B N 1
ATOM 798 C CA . LEU B 1 43 ? -31.484 -37.064 -13.446 1.00 31.24 42 LEU B CA 1
ATOM 799 C C . LEU B 1 43 ? -30.413 -37.437 -12.439 1.00 31.82 42 LEU B C 1
ATOM 800 O O . LEU B 1 43 ? -29.286 -36.931 -12.471 1.00 32.34 42 LEU B O 1
ATOM 805 N N . GLU B 1 44 ? -30.785 -38.364 -11.566 1.00 32.61 43 GLU B N 1
ATOM 806 C CA . GLU B 1 44 ? -29.966 -38.770 -10.427 1.00 31.63 43 GLU B CA 1
ATOM 807 C C . GLU B 1 44 ? -28.757 -39.615 -10.816 1.00 30.47 43 GLU B C 1
ATOM 808 O O . GLU B 1 44 ? -27.875 -39.837 -9.992 1.00 29.47 43 GLU B O 1
ATOM 814 N N . ASN B 1 45 ? -28.720 -40.080 -12.067 1.00 29.39 44 ASN B N 1
ATOM 815 C CA . ASN B 1 45 ? -27.608 -40.881 -12.564 1.00 28.19 44 ASN B CA 1
ATOM 816 C C . ASN B 1 45 ? -26.658 -40.072 -13.422 1.00 27.99 44 ASN B C 1
ATOM 817 O O . ASN B 1 45 ? -25.845 -40.647 -14.137 1.00 29.02 44 ASN B O 1
ATOM 822 N N . GLY B 1 46 ? -26.784 -38.749 -13.385 1.00 27.54 45 GLY B N 1
ATOM 823 C CA . GLY B 1 46 ? -25.906 -37.866 -14.148 1.00 27.72 45 GLY B CA 1
ATOM 824 C C . GLY B 1 46 ? -26.420 -37.464 -15.523 1.00 28.22 45 GLY B C 1
ATOM 825 O O . GLY B 1 46 ? -25.753 -36.726 -16.258 1.00 28.68 45 GLY B O 1
ATOM 826 N N . CYS B 1 47 ? -27.590 -37.952 -15.905 1.00 27.95 46 CYS B N 1
ATOM 827 C CA . CYS B 1 47 ? -28.141 -37.571 -17.203 1.00 28.49 46 CYS B CA 1
ATOM 828 C C . CYS B 1 47 ? -29.080 -36.394 -17.053 1.00 30.03 46 CYS B C 1
ATOM 829 O O . CYS B 1 47 ? -29.497 -36.046 -15.930 1.00 30.55 46 CYS B O 1
ATOM 832 N N . THR B 1 48 ? -29.396 -35.786 -18.195 1.00 28.72 47 THR B N 1
ATOM 833 C CA . THR B 1 48 ? -30.269 -34.631 -18.247 1.00 28.18 47 THR B CA 1
ATOM 834 C C . THR B 1 48 ? -31.296 -34.841 -19.354 1.00 29.73 47 THR B C 1
ATOM 835 O O . THR B 1 48 ? -30.987 -35.406 -20.419 1.00 30.38 47 THR B O 1
ATOM 839 N 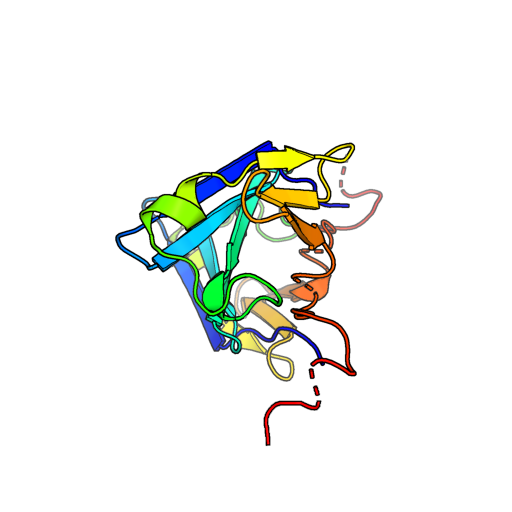N . PHE B 1 49 ? -32.521 -34.406 -19.081 1.00 29.86 48 PHE B N 1
ATOM 840 C CA . PHE B 1 49 ? -33.609 -34.465 -20.043 1.00 29.29 48 PHE B CA 1
ATOM 841 C C . PHE B 1 49 ? -34.246 -33.092 -20.038 1.00 29.49 48 PHE B C 1
ATOM 842 O O . PHE B 1 49 ? -34.445 -32.501 -18.980 1.00 28.80 48 PHE B O 1
ATOM 850 N N . ALA B 1 50 ? -34.531 -32.578 -21.227 1.00 29.71 49 ALA B N 1
ATOM 851 C CA . ALA B 1 50 ? -35.137 -31.267 -21.364 1.00 29.51 49 ALA B CA 1
ATOM 852 C C . ALA B 1 50 ? -36.283 -31.385 -22.339 1.00 30.13 49 ALA B C 1
ATOM 853 O O . ALA B 1 50 ? -36.213 -32.184 -23.269 1.00 31.44 49 ALA B O 1
ATOM 855 N N . PHE B 1 51 ? -37.346 -30.614 -22.125 1.00 30.39 50 PHE B N 1
ATOM 856 C CA . PHE B 1 51 ? -38.479 -30.622 -23.051 1.00 30.22 50 PHE B CA 1
ATOM 857 C C . PHE B 1 51 ? -39.099 -29.247 -23.149 1.00 31.05 50 PHE B C 1
ATOM 858 O O . PHE B 1 51 ? -39.131 -28.508 -22.163 1.00 32.25 50 PHE B O 1
ATOM 866 N N . PRO B 1 52 ? -39.544 -28.867 -24.355 1.00 32.18 51 PRO B N 1
ATOM 867 C CA . PRO B 1 52 ? -40.245 -27.584 -24.479 1.00 32.44 51 PRO B CA 1
ATOM 868 C C . PRO B 1 52 ? -41.617 -27.815 -23.891 1.00 33.22 51 PRO B C 1
ATOM 869 O O . PRO B 1 52 ? -42.340 -28.683 -24.375 1.00 33.46 51 PRO B O 1
ATOM 873 N N . PRO B 1 53 ? -41.980 -27.042 -22.857 1.00 34.47 52 PRO B N 1
ATOM 874 C CA . PRO B 1 53 ? -43.209 -27.276 -22.092 1.00 34.38 52 PRO B CA 1
ATOM 875 C C . PRO B 1 53 ? -44.483 -27.269 -22.909 1.00 35.14 52 PRO B C 1
ATOM 876 O O . PRO B 1 53 ? -45.464 -27.904 -22.507 1.00 36.83 52 PRO B O 1
ATOM 880 N N . ARG B 1 54 ? -44.487 -26.584 -24.049 1.00 34.85 53 ARG B N 1
ATOM 881 C CA . ARG B 1 54 ? -45.697 -26.558 -24.846 1.00 34.38 53 ARG B CA 1
ATOM 882 C C . ARG B 1 54 ? -45.717 -27.655 -25.881 1.00 33.41 53 ARG B C 1
ATOM 883 O O . ARG B 1 54 ? -46.055 -27.444 -27.031 1.00 35.36 53 ARG B O 1
ATOM 891 N N . LEU B 1 55 ? -45.261 -28.817 -25.434 1.00 32.30 54 LEU B N 1
ATOM 892 C CA . LEU B 1 55 ? -45.441 -30.091 -26.111 1.00 31.34 54 LEU B CA 1
ATOM 893 C C . LEU B 1 55 ? -46.244 -30.955 -25.122 1.00 30.37 54 LEU B C 1
ATOM 894 O O . LEU B 1 55 ? -46.854 -31.932 -25.521 1.00 29.28 54 LEU B O 1
ATOM 899 N N . ALA B 1 56 ? -46.229 -30.583 -23.838 1.00 29.82 55 ALA B N 1
ATOM 900 C CA . ALA B 1 56 ? -46.887 -31.341 -22.783 1.00 29.49 55 ALA B CA 1
ATOM 901 C C . ALA B 1 56 ? -48.315 -30.888 -22.521 1.00 30.19 55 ALA B C 1
ATOM 902 O O . ALA B 1 56 ? -48.583 -29.700 -22.308 1.00 29.95 55 ALA B O 1
ATOM 904 N N . GLN B 1 57 ? -49.216 -31.870 -22.533 1.00 30.65 56 GLN B N 1
ATOM 905 C CA . GLN B 1 57 ? -50.621 -31.675 -22.228 1.00 30.38 56 GLN B CA 1
ATOM 906 C C . GLN B 1 57 ? -50.725 -31.187 -20.791 1.00 30.39 56 GLN B C 1
ATOM 907 O O . GLN B 1 57 ? -50.226 -31.841 -19.864 1.00 29.99 56 GLN B O 1
ATOM 913 N N . GLY B 1 58 ? -51.348 -30.027 -20.617 1.00 29.94 57 GLY B N 1
ATOM 914 C CA . GLY B 1 58 ? -51.531 -29.443 -19.298 1.00 29.62 57 GLY B CA 1
ATOM 915 C C . GLY B 1 58 ? -50.826 -28.118 -19.174 1.00 29.84 57 GLY B C 1
ATOM 916 O O . GLY B 1 58 ? -51.348 -27.206 -18.548 1.00 30.34 57 GLY B O 1
ATOM 917 N N . LEU B 1 59 ? -49.657 -28.000 -19.801 1.00 30.18 58 LEU B N 1
ATOM 918 C CA . LEU B 1 59 ? -48.830 -26.787 -19.705 1.00 29.63 58 LEU B CA 1
ATOM 919 C C . LEU B 1 59 ? -49.106 -25.717 -20.778 1.00 29.94 58 LEU B C 1
ATOM 920 O O . LEU B 1 59 ? -48.575 -24.603 -20.714 1.00 28.80 58 LEU B O 1
ATOM 925 N N . GLU B 1 60 ? -49.947 -26.056 -21.746 1.00 30.67 59 GLU B N 1
ATOM 926 C CA . GLU B 1 60 ? -50.376 -25.112 -22.778 1.00 31.35 59 GLU B CA 1
ATOM 927 C C . GLU B 1 60 ? -50.719 -23.770 -22.140 1.00 31.49 59 GLU B C 1
ATOM 928 O O . GLU B 1 60 ? -51.401 -23.725 -21.107 1.00 31.37 59 GLU B O 1
ATOM 934 N N . GLY B 1 61 ? -50.261 -22.685 -22.758 1.00 30.68 60 GLY B N 1
ATOM 935 C CA . GLY B 1 61 ? -50.567 -21.344 -22.288 1.00 28.86 60 GLY B CA 1
ATOM 936 C C . GLY B 1 61 ? -50.199 -21.037 -20.852 1.00 28.36 60 GLY B C 1
ATOM 937 O O . GLY B 1 61 ? -50.798 -20.165 -20.252 1.00 29.26 60 GLY B O 1
ATOM 938 N N . ALA B 1 62 ? -49.235 -21.755 -20.285 1.00 28.55 61 ALA B N 1
ATOM 939 C CA . ALA B 1 62 ? -48.775 -21.458 -18.928 1.00 28.23 61 ALA B CA 1
ATOM 940 C C . ALA B 1 62 ? -47.741 -20.348 -19.058 1.00 28.50 61 ALA B C 1
ATOM 941 O O . ALA B 1 62 ? -46.911 -20.391 -19.952 1.00 29.12 61 ALA B O 1
ATOM 943 N N . SER B 1 63 ? -47.779 -19.352 -18.183 1.00 28.23 62 SER B N 1
ATOM 944 C CA . SER B 1 63 ? -46.796 -18.274 -18.245 1.00 27.63 62 SER B CA 1
ATOM 945 C C . SER B 1 63 ? -45.436 -18.759 -17.753 1.00 28.15 62 SER B C 1
ATOM 946 O O . SER B 1 63 ? -45.347 -19.801 -17.103 1.00 28.05 62 SER B O 1
ATOM 949 N N . ASP B 1 64 ? -44.379 -18.005 -18.073 1.00 28.62 63 ASP B N 1
ATOM 950 C CA . ASP B 1 64 ? -43.041 -18.336 -17.608 1.00 27.47 63 ASP B CA 1
ATOM 951 C C . ASP B 1 64 ? -43.112 -18.459 -16.091 1.00 27.57 63 ASP B C 1
ATOM 952 O O . ASP B 1 64 ? -42.689 -19.473 -15.546 1.00 26.81 63 ASP B O 1
ATOM 957 N N . ASP B 1 65 ? -43.683 -17.452 -15.416 1.00 27.72 64 ASP B N 1
ATOM 958 C CA . ASP B 1 65 ? -43.840 -17.493 -13.946 1.00 26.82 64 ASP B CA 1
ATOM 959 C C . ASP B 1 65 ? -44.482 -18.811 -13.481 1.00 26.99 64 ASP B C 1
ATOM 960 O O . ASP B 1 65 ? -43.992 -19.436 -12.544 1.00 26.22 64 ASP B O 1
ATOM 965 N N . GLN B 1 66 ? -45.570 -19.224 -14.135 1.00 26.85 65 GLN B N 1
ATOM 966 C CA . GLN B 1 66 ? -46.261 -20.473 -13.785 1.00 27.38 65 GLN B CA 1
ATOM 967 C C . GLN B 1 66 ? -45.370 -21.705 -13.995 1.00 28.00 65 GLN B C 1
ATOM 968 O O . GLN B 1 66 ? -45.339 -22.611 -13.162 1.00 29.26 65 GLN B O 1
ATOM 974 N N . LEU B 1 67 ? -44.638 -21.735 -15.100 1.00 28.08 66 LEU B N 1
ATOM 975 C CA . LEU B 1 67 ? -43.747 -22.856 -15.386 1.00 28.28 66 LEU B CA 1
ATOM 976 C C . LEU B 1 67 ? -42.653 -23.083 -14.318 1.00 28.85 66 LEU B C 1
ATOM 977 O O . LEU B 1 67 ? -42.335 -24.216 -13.980 1.00 30.40 66 LEU B O 1
ATOM 982 N N . CYS B 1 68 ? -42.116 -22.019 -13.748 1.00 28.81 67 CYS B N 1
ATOM 983 C CA . CYS B 1 68 ? -41.110 -22.139 -12.694 1.00 30.13 67 CYS B CA 1
ATOM 984 C C . CYS B 1 68 ? -41.505 -22.925 -11.493 1.00 29.42 67 CYS B C 1
ATOM 985 O O . CYS B 1 68 ? -40.645 -23.394 -10.766 1.00 31.55 67 CYS B O 1
ATOM 988 N N . ALA B 1 69 ? -42.796 -23.019 -11.237 1.00 28.96 68 ALA B N 1
ATOM 989 C CA . ALA B 1 69 ? -43.265 -23.678 -10.035 1.00 29.92 68 ALA B CA 1
ATOM 990 C C . ALA B 1 69 ? -42.965 -25.186 -9.977 1.00 29.89 68 ALA B C 1
ATOM 991 O O . ALA B 1 69 ? -43.195 -25.817 -8.936 1.00 29.21 68 ALA B O 1
ATOM 993 N N . VAL B 1 70 ? -42.424 -25.747 -11.067 1.00 29.97 69 VAL B N 1
ATOM 994 C CA . VAL B 1 70 ? -42.171 -27.198 -11.154 1.00 29.24 69 VAL B CA 1
ATOM 995 C C . VAL B 1 70 ? -41.512 -27.764 -9.890 1.00 29.46 69 VAL B C 1
ATOM 996 O O . VAL B 1 70 ? -40.615 -27.137 -9.321 1.00 28.62 69 VAL B O 1
ATOM 1000 N N . GLU B 1 71 ? -42.034 -28.918 -9.452 1.00 30.19 70 GLU B N 1
ATOM 1001 C CA . GLU B 1 71 ? -41.572 -29.699 -8.284 1.00 29.74 70 GLU B CA 1
ATOM 1002 C C . GLU B 1 71 ? -41.403 -31.167 -8.658 1.00 30.42 70 GLU B C 1
ATOM 1003 O O . GLU B 1 71 ? -42.008 -31.639 -9.618 1.00 30.79 70 GLU B O 1
ATOM 1009 N N . ILE B 1 72 ? -40.614 -31.894 -7.876 1.00 30.95 71 ILE B N 1
ATOM 1010 C CA . ILE B 1 72 ? -40.413 -33.325 -8.098 1.00 31.60 71 ILE B CA 1
ATOM 1011 C C . ILE B 1 72 ? -41.234 -34.093 -7.063 1.00 33.75 71 ILE B C 1
ATOM 1012 O O . ILE B 1 72 ? -41.201 -33.772 -5.870 1.00 33.59 71 ILE B O 1
ATOM 1017 N N . LEU B 1 73 ? -41.992 -35.084 -7.531 1.00 35.80 72 LEU B N 1
ATOM 1018 C CA . LEU B 1 73 ? -42.793 -35.951 -6.659 1.00 37.49 72 LEU B CA 1
ATOM 1019 C C . LEU B 1 73 ? -42.670 -37.408 -7.112 1.00 38.70 72 LEU B C 1
ATOM 1020 O O . LEU B 1 73 ? -41.914 -37.718 -8.034 1.00 40.04 72 LEU B O 1
ATOM 1025 N N . GLY B 1 74 ? -43.410 -38.304 -6.469 1.00 39.76 73 GLY B N 1
ATOM 1026 C CA . GLY B 1 74 ? -43.256 -39.742 -6.713 1.00 40.39 73 GLY B CA 1
ATOM 1027 C C . GLY B 1 74 ? -41.998 -40.004 -5.911 1.00 41.34 73 GLY B C 1
ATOM 1028 O O . GLY B 1 74 ? -41.743 -39.295 -4.921 1.00 43.19 73 GLY B O 1
ATOM 1029 N N . GLN B 1 75 ? -41.200 -40.995 -6.282 1.00 40.39 74 GLN B N 1
ATOM 1030 C CA . GLN B 1 75 ? -39.914 -41.104 -5.613 1.00 39.47 74 GLN B CA 1
ATOM 1031 C C . GLN B 1 75 ? -39.214 -39.904 -6.249 1.00 38.43 74 GLN B C 1
ATOM 1032 O O . GLN B 1 75 ? -38.846 -38.937 -5.573 1.00 39.63 74 GLN B O 1
ATOM 1038 N N . GLY B 1 76 ? -39.109 -39.959 -7.569 1.00 36.23 75 GLY B N 1
ATOM 1039 C CA . GLY B 1 76 ? -38.609 -38.852 -8.373 1.00 34.44 75 GLY B CA 1
ATOM 1040 C C . GLY B 1 76 ? -39.029 -39.086 -9.817 1.00 34.02 75 GLY B C 1
ATOM 1041 O O . GLY B 1 76 ? -38.328 -38.671 -10.748 1.00 33.52 75 GLY B O 1
ATOM 1042 N N . TYR B 1 77 ? -40.185 -39.738 -9.999 1.00 33.46 76 TYR B N 1
ATOM 1043 C CA . TYR B 1 77 ? -40.688 -40.095 -11.325 1.00 33.40 76 TYR B CA 1
ATOM 1044 C C . TYR B 1 77 ? -41.731 -39.133 -11.888 1.00 33.56 76 TYR B C 1
ATOM 1045 O O . TYR B 1 77 ? -42.043 -39.192 -13.080 1.00 34.67 76 TYR B O 1
ATOM 1054 N N . GLY B 1 78 ? -42.265 -38.250 -11.050 1.00 32.77 77 GLY B N 1
ATOM 1055 C CA . GLY B 1 78 ? -43.265 -37.299 -11.502 1.00 32.12 77 GLY B CA 1
ATOM 1056 C C . GLY B 1 78 ? -42.817 -35.854 -11.405 1.00 32.35 77 GLY B C 1
ATOM 1057 O O . GLY B 1 78 ? -42.058 -35.484 -10.509 1.00 32.57 77 GLY B O 1
ATOM 1058 N N . LEU B 1 79 ? -43.266 -35.045 -12.362 1.00 32.02 78 LEU B N 1
ATOM 1059 C CA . LEU B 1 79 ? -43.045 -33.606 -12.348 1.00 31.93 78 LEU B CA 1
ATOM 1060 C C . LEU B 1 79 ? -44.392 -33.040 -11.937 1.00 32.16 78 LEU B C 1
ATOM 1061 O O . LEU B 1 79 ? -45.418 -33.436 -12.485 1.00 33.21 78 LEU B O 1
ATOM 1066 N N . HIS B 1 80 ? -44.391 -32.119 -10.978 1.00 32.20 79 HIS B N 1
ATOM 1067 C CA . HIS B 1 80 ? -45.628 -31.591 -10.406 1.00 31.50 79 HIS B CA 1
ATOM 1068 C C . HIS B 1 80 ? -45.692 -30.066 -10.377 1.00 30.86 79 HIS B C 1
ATOM 1069 O O . HIS B 1 80 ? -44.692 -29.401 -10.127 1.00 31.03 79 HIS B O 1
ATOM 1076 N N . TRP B 1 81 ? -46.879 -29.534 -10.668 1.00 30.57 80 TRP B N 1
ATOM 1077 C CA . TRP B 1 81 ? -47.179 -28.100 -10.572 1.00 30.01 80 TRP B CA 1
ATOM 1078 C C . TRP B 1 81 ? -48.448 -27.996 -9.715 1.00 29.23 80 TRP B C 1
ATOM 1079 O O . TRP B 1 81 ? -49.540 -28.327 -10.180 1.00 28.05 80 TRP B O 1
ATOM 1090 N N . GLU B 1 82 ? -48.279 -27.553 -8.467 1.00 28.44 81 GLU B N 1
ATOM 1091 C CA . GLU B 1 82 ? -49.358 -27.457 -7.483 1.00 27.27 81 GLU B CA 1
ATOM 1092 C C . GLU B 1 82 ? -50.504 -26.550 -7.944 1.00 26.75 81 GLU B C 1
ATOM 1093 O O . GLU B 1 82 ? -51.628 -27.017 -8.118 1.00 26.41 81 GLU B O 1
ATOM 1099 N N . THR B 1 83 ? -50.220 -25.269 -8.169 1.00 26.46 82 THR B N 1
ATOM 1100 C CA . THR B 1 83 ? -51.260 -24.309 -8.543 1.00 25.67 82 THR B CA 1
ATOM 1101 C C . THR B 1 83 ? -51.949 -24.663 -9.860 1.00 26.46 82 THR B C 1
ATOM 1102 O O . THR B 1 83 ? -53.163 -24.569 -9.951 1.00 27.14 82 THR B O 1
ATOM 1106 N N . LEU B 1 84 ? -51.186 -25.072 -10.871 1.00 27.03 83 LEU B N 1
ATOM 1107 C CA . LEU B 1 84 ? -51.766 -25.476 -12.160 1.00 27.11 83 LEU B CA 1
ATOM 1108 C C . LEU B 1 84 ? -52.472 -26.829 -12.098 1.00 27.82 83 LEU B C 1
ATOM 1109 O O . LEU B 1 84 ? -53.253 -27.162 -12.990 1.00 28.61 83 LEU B O 1
ATOM 1114 N N . ASP B 1 85 ? -52.170 -27.616 -11.070 1.00 27.62 84 ASP B N 1
ATOM 1115 C CA . ASP B 1 85 ? -52.703 -28.967 -10.930 1.00 27.51 84 ASP B CA 1
ATOM 1116 C C . ASP B 1 85 ? -52.373 -29.817 -12.167 1.00 27.72 84 ASP B C 1
ATOM 1117 O O . ASP B 1 85 ? -53.263 -30.376 -12.810 1.00 28.16 84 ASP B O 1
ATOM 1122 N N . VAL B 1 86 ? -51.085 -29.882 -12.494 1.00 27.30 85 VAL B N 1
ATOM 1123 C CA . VAL B 1 86 ? -50.593 -30.708 -13.584 1.00 27.07 85 VAL B CA 1
ATOM 1124 C C . VAL B 1 86 ? -49.541 -31.671 -13.027 1.00 27.89 85 VAL B C 1
ATOM 1125 O O . VAL B 1 86 ? -48.708 -31.293 -12.208 1.00 27.94 85 VAL B O 1
ATOM 1129 N N . ASP B 1 87 ? -49.608 -32.923 -13.471 1.00 28.98 86 ASP B N 1
ATOM 1130 C CA . ASP B 1 87 ? -48.683 -33.973 -13.053 1.00 28.78 86 ASP B CA 1
ATOM 1131 C C . ASP B 1 87 ? -48.241 -34.750 -14.273 1.00 28.75 86 ASP B C 1
ATOM 1132 O O . ASP B 1 87 ? -49.055 -35.424 -14.891 1.00 29.46 86 ASP B O 1
ATOM 1137 N N . LEU B 1 88 ? -46.955 -34.661 -14.608 1.00 28.77 87 LEU B N 1
ATOM 1138 C CA . LEU B 1 88 ? -46.408 -35.336 -15.777 1.00 28.86 87 LEU B CA 1
ATOM 1139 C C . LEU B 1 88 ? -45.502 -36.494 -15.367 1.00 29.66 87 LEU B C 1
ATOM 1140 O O . LEU B 1 88 ? -44.733 -36.375 -14.416 1.00 31.69 87 LEU B O 1
ATOM 1145 N N . SER B 1 89 ? -45.599 -37.611 -16.089 1.00 28.99 88 SER B N 1
ATOM 1146 C CA . SER B 1 89 ? -44.765 -38.785 -15.842 1.00 28.51 88 SER B CA 1
ATOM 1147 C C . SER B 1 89 ? -43.403 -38.617 -16.491 1.00 29.60 88 SER B C 1
ATOM 1148 O O . SER B 1 89 ? -43.320 -38.567 -17.716 1.00 31.26 88 SER B O 1
ATOM 1151 N N . LEU B 1 90 ? -42.326 -38.550 -15.713 1.00 30.07 89 LEU B N 1
ATOM 1152 C CA . LEU B 1 90 ? -40.995 -38.379 -16.330 1.00 30.73 89 LEU B CA 1
ATOM 1153 C C . LEU B 1 90 ? -40.702 -39.521 -17.323 1.00 30.78 89 LEU B C 1
ATOM 1154 O O . LEU B 1 90 ? -40.267 -39.271 -18.456 1.00 31.51 89 LEU B O 1
ATOM 1159 N N . PRO B 1 91 ? -40.958 -40.774 -16.917 1.00 30.36 90 PRO B N 1
ATOM 1160 C CA . PRO B 1 91 ? -40.751 -41.869 -17.861 1.00 30.15 90 PRO B CA 1
ATOM 1161 C C . PRO B 1 91 ? -41.608 -41.733 -19.128 1.00 30.61 90 PRO B C 1
ATOM 1162 O O . PRO B 1 91 ? -41.152 -42.089 -20.222 1.00 31.79 90 PRO B O 1
ATOM 1166 N N . GLY B 1 92 ? -42.840 -41.243 -18.977 1.00 30.15 91 GLY B N 1
ATOM 1167 C CA . GLY B 1 92 ? -43.739 -41.040 -20.115 1.00 29.63 91 GLY B CA 1
ATOM 1168 C C . GLY B 1 92 ? -43.168 -40.001 -21.059 1.00 29.34 91 GLY B C 1
ATOM 1169 O O . GLY B 1 92 ? -43.097 -40.219 -22.267 1.00 29.92 91 GLY B O 1
ATOM 1170 N N . LEU B 1 93 ? -42.748 -38.874 -20.492 1.00 28.77 92 LEU B N 1
ATOM 1171 C CA . LEU B 1 93 ? -42.130 -37.799 -21.256 1.00 28.53 92 LEU B CA 1
ATOM 1172 C C . LEU B 1 93 ? -40.892 -38.308 -22.015 1.00 28.89 92 LEU B C 1
ATOM 1173 O O . LEU B 1 93 ? -40.746 -38.046 -23.211 1.00 28.86 92 LEU B O 1
ATOM 1186 N N . ALA B 1 95 ? -40.297 -41.346 -22.815 1.00 28.58 94 ALA B N 1
ATOM 1187 C CA . ALA B 1 95 ? -40.745 -42.366 -23.751 1.00 28.26 94 ALA B CA 1
ATOM 1188 C C . ALA B 1 95 ? -41.358 -41.697 -24.981 1.00 29.19 94 ALA B C 1
ATOM 1189 O O . ALA B 1 95 ? -41.612 -42.356 -25.988 1.00 29.66 94 ALA B O 1
ATOM 1191 N N . GLY B 1 96 ? -41.600 -40.390 -24.896 1.00 29.78 95 GLY B N 1
ATOM 1192 C CA . GLY B 1 96 ? -42.196 -39.634 -25.995 1.00 30.06 95 GLY B CA 1
ATOM 1193 C C . GLY B 1 96 ? -43.695 -39.417 -25.848 1.00 30.86 95 GLY B C 1
ATOM 1194 O O . GLY B 1 96 ? -44.337 -38.919 -26.776 1.00 31.97 95 GLY B O 1
ATOM 1195 N N . ILE B 1 97 ? -44.255 -39.777 -24.690 1.00 30.66 96 ILE B N 1
ATOM 1196 C CA . ILE B 1 97 ? -45.681 -39.617 -24.431 1.00 30.58 96 ILE B CA 1
ATOM 1197 C C . ILE B 1 97 ? -45.898 -38.307 -23.676 1.00 31.57 96 ILE B C 1
ATOM 1198 O O . ILE B 1 97 ? -45.504 -38.181 -22.518 1.00 31.96 96 ILE B O 1
ATOM 1203 N N . PHE B 1 98 ? -46.523 -37.336 -24.342 1.00 32.85 97 PHE B N 1
ATOM 1204 C CA . PHE B 1 98 ? -46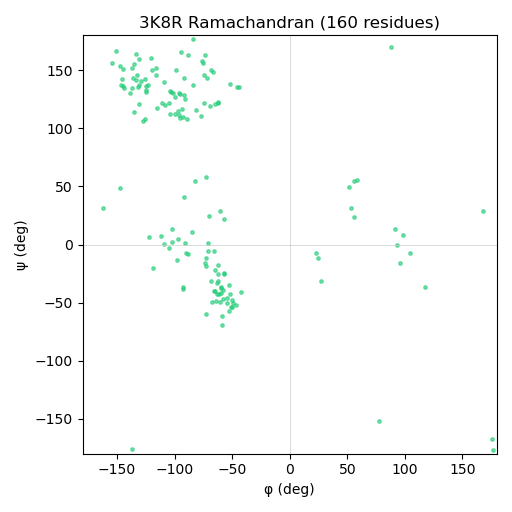.773 -36.010 -23.757 1.00 33.43 97 PHE B CA 1
ATOM 1205 C C . PHE B 1 98 ? -48.238 -35.757 -23.446 1.00 33.65 97 PHE B C 1
ATOM 1206 O O . PHE B 1 98 ? -48.608 -34.674 -22.998 1.00 33.92 97 PHE B O 1
ATOM 1214 N N . GLY B 1 99 ? -49.081 -36.738 -23.718 1.00 34.19 98 GLY B N 1
ATOM 1215 C CA . GLY B 1 99 ? -50.496 -36.588 -23.458 1.00 34.38 98 GLY B CA 1
ATOM 1216 C C . GLY B 1 99 ? -51.239 -37.799 -23.953 1.00 35.14 98 GLY B C 1
ATOM 1217 O O . GLY B 1 99 ? -50.639 -38.825 -24.281 1.00 36.48 98 GLY B O 1
ATOM 1218 N N . THR B 1 100 ? -52.552 -37.675 -24.021 1.00 34.85 99 THR B N 1
ATOM 1219 C CA . THR B 1 100 ? -53.388 -38.764 -24.481 1.00 34.98 99 THR B CA 1
ATOM 1220 C C . THR B 1 100 ? -53.298 -38.893 -26.012 1.00 35.17 99 THR B C 1
ATOM 1221 O O . THR B 1 100 ? -52.904 -37.937 -26.693 1.00 35.11 99 THR B O 1
ATOM 1225 N N . LYS B 1 101 ? -53.621 -40.079 -26.543 1.00 35.20 100 LYS B N 1
ATOM 1226 C CA . LYS B 1 101 ? -53.616 -40.299 -27.994 1.00 35.24 100 LYS B CA 1
ATOM 1227 C C . LYS B 1 101 ? -54.403 -39.174 -28.655 1.00 36.06 100 LYS B C 1
ATOM 1228 O O . LYS B 1 101 ? -53.922 -38.534 -29.598 1.00 35.84 100 LYS B O 1
ATOM 1232 N N . ALA B 1 102 ? -55.611 -38.942 -28.131 1.00 37.01 101 ALA B N 1
ATOM 1233 C CA . ALA B 1 102 ? -56.507 -37.877 -28.601 1.00 37.54 101 ALA B CA 1
ATOM 1234 C C . ALA B 1 102 ? -55.781 -36.529 -28.627 1.00 38.11 101 ALA B C 1
ATOM 1235 O O . ALA B 1 102 ? -55.895 -35.764 -29.590 1.00 38.78 101 ALA B O 1
ATOM 1237 N N . TRP B 1 103 ? -55.008 -36.267 -27.578 1.00 38.25 102 TRP B N 1
ATOM 1238 C CA . TRP B 1 103 ? -54.285 -35.005 -27.449 1.00 39.08 102 TRP B CA 1
ATOM 1239 C C . TRP B 1 103 ? -53.071 -34.828 -28.391 1.00 39.27 102 TRP B C 1
ATOM 1240 O O . TRP B 1 103 ? -52.514 -33.734 -28.486 1.00 38.58 102 TRP B O 1
ATOM 1259 N N . ALA B 1 105 ? -52.282 -34.791 -31.419 1.00 38.17 104 ALA B N 1
ATOM 1260 C CA . ALA B 1 105 ? -52.825 -34.719 -32.748 1.00 36.75 104 ALA B CA 1
ATOM 1261 C C . ALA B 1 105 ? -53.188 -33.290 -33.092 1.00 35.89 104 ALA B C 1
ATOM 1262 O O . ALA B 1 105 ? -52.320 -32.474 -33.358 1.00 34.21 104 ALA B O 1
#

Nearest PDB structures (foldseek):
  3k8r-assembly1_B  TM=9.965E-01  e=1.604E-14  Rhodospirillum rubrum ATCC 11170
  2x8n-assembly1_A  TM=8.679E-01  e=2.452E-05  Chromobacterium violaceum ATCC 12472
  8wkc-assembly1_A  TM=9.135E-01  e=3.299E-01  Oceanicola granulosus HTCC2516
  6jdk-assembly2_B  TM=8.545E-01  e=3.506E-01  Parvibaculum lavamentivorans DS-1
  3luu-assembly1_A  TM=5.574E-01  e=2.432E-01  Acidithiobacillus ferrooxidans ATCC 23270

B-factor: mean 32.51, std 6.26, range [17.76, 68.61]

InterPro domains:
  IPR018841 Protein of unknown function DUF2442 [PF10387] (27-97)

Secondary structure (DSSP, 8-state):
---EEEEEEETTTTEEEEEETTS-EEEE-GGGSTT-TT--HHHHTT-EEETTTTEEEETTTTEEEETTT-----S-S------/----EEEEEEETTTTEEEEEETTS-EEEE-GGGSTTTTT--HHHHTT-EEETTTTEEEETTTTEEEETTT-----S-S---

Radius of gyration: 16.59 Å; Cα contacts (8 Å, |Δi|>4): 305; chains: 2; bounding box: 46×41×32 Å

CATH classification: 3.30.2020.40